Protein AF-A0A7W0JHY8-F1 (afdb_monomer_lite)

Radius of gyration: 23.16 Å; chains: 1; bounding box: 39×41×74 Å

pLDDT: mean 86.2, std 12.31, range [42.53, 96.12]

Sequence (111 aa):
PIGIAEASKKAVEDGGLEGGLRIFGFLSLNLGIFNLLPIPVLDGGMIFMVLLEGMLAWVGLKLSMTVRERIQQVGFVFLLLLMGFVIINDVTKIASRFTGSNDPPAATQQK

Structure (mmCIF, N/CA/C/O backbone):
data_AF-A0A7W0JHY8-F1
#
_entry.id   AF-A0A7W0JHY8-F1
#
loop_
_atom_site.group_PDB
_atom_site.id
_atom_site.type_symbol
_atom_site.label_atom_id
_atom_site.label_alt_id
_atom_site.label_comp_id
_atom_site.label_asym_id
_atom_site.label_entity_id
_atom_site.label_seq_id
_atom_site.pdbx_PDB_ins_code
_atom_site.Cartn_x
_atom_site.Cartn_y
_atom_site.Cartn_z
_atom_site.occupancy
_atom_site.B_iso_or_equiv
_atom_site.auth_seq_id
_atom_site.auth_comp_id
_atom_site.auth_asym_id
_atom_site.auth_atom_id
_atom_site.pdbx_PDB_model_num
ATOM 1 N N . PRO A 1 1 ? 9.592 -10.600 -9.223 1.00 63.38 1 PRO A N 1
ATOM 2 C CA . PRO A 1 1 ? 9.320 -9.578 -10.250 1.00 63.38 1 PRO A CA 1
ATOM 3 C C . PRO A 1 1 ? 10.519 -9.350 -11.181 1.00 63.38 1 PRO A C 1
ATOM 5 O O . PRO A 1 1 ? 11.349 -8.474 -10.962 1.00 63.38 1 PRO A O 1
ATOM 8 N N . ILE A 1 2 ? 10.598 -10.151 -12.240 1.00 73.69 2 ILE A N 1
ATOM 9 C CA . ILE A 1 2 ? 11.640 -10.033 -13.274 1.00 73.69 2 ILE A CA 1
ATOM 10 C C . ILE A 1 2 ? 11.236 -9.126 -14.442 1.00 73.69 2 ILE A C 1
ATOM 12 O O . ILE A 1 2 ? 12.078 -8.428 -14.993 1.00 73.69 2 ILE A O 1
ATOM 16 N N . GLY A 1 3 ? 9.943 -9.072 -14.780 1.00 81.50 3 GLY A N 1
ATOM 17 C CA . GLY A 1 3 ? 9.450 -8.233 -15.876 1.00 81.50 3 GLY A CA 1
ATOM 18 C C . GLY A 1 3 ? 9.634 -6.742 -15.597 1.00 81.50 3 GLY A C 1
ATOM 19 O O . GLY A 1 3 ? 9.889 -5.972 -16.512 1.00 81.50 3 GLY A O 1
ATOM 20 N N . ILE A 1 4 ? 9.587 -6.345 -14.321 1.00 85.50 4 ILE A N 1
ATOM 21 C CA . ILE A 1 4 ? 9.901 -4.975 -13.901 1.00 85.50 4 ILE A CA 1
ATOM 22 C C . ILE A 1 4 ? 11.392 -4.687 -14.104 1.00 85.50 4 ILE A C 1
ATOM 24 O O . ILE A 1 4 ? 11.737 -3.616 -14.583 1.00 85.50 4 ILE A O 1
ATOM 28 N N . ALA A 1 5 ? 12.280 -5.641 -13.801 1.00 85.38 5 ALA A N 1
ATOM 29 C CA . ALA A 1 5 ? 13.715 -5.466 -14.019 1.00 85.38 5 ALA A CA 1
ATOM 30 C C . ALA A 1 5 ? 14.048 -5.307 -15.513 1.00 85.38 5 ALA A C 1
ATOM 32 O O . ALA A 1 5 ? 14.860 -4.460 -15.874 1.00 85.38 5 ALA A O 1
ATOM 33 N N . GLU A 1 6 ? 13.388 -6.077 -16.378 1.00 86.25 6 GLU A N 1
ATOM 34 C CA . GLU A 1 6 ? 13.532 -5.980 -17.834 1.00 86.25 6 GLU A CA 1
ATOM 35 C C . GLU A 1 6 ? 12.968 -4.654 -18.379 1.00 86.25 6 GLU A C 1
ATOM 37 O O . GLU A 1 6 ? 13.640 -3.966 -19.144 1.00 86.25 6 GLU A O 1
ATOM 42 N N . ALA A 1 7 ? 11.789 -4.230 -17.908 1.00 88.12 7 ALA A N 1
ATOM 43 C CA . ALA A 1 7 ? 11.192 -2.944 -18.271 1.00 88.12 7 ALA A CA 1
ATOM 44 C C . ALA A 1 7 ? 12.041 -1.744 -17.816 1.00 88.12 7 ALA A C 1
ATOM 46 O O . ALA A 1 7 ? 12.215 -0.790 -18.572 1.00 88.12 7 ALA A O 1
ATOM 47 N N . SER A 1 8 ? 12.606 -1.800 -16.606 1.00 87.38 8 SER A N 1
ATOM 48 C CA . SER A 1 8 ? 13.505 -0.766 -16.085 1.00 87.38 8 SER A CA 1
ATOM 49 C C . SER A 1 8 ? 14.811 -0.691 -16.873 1.00 87.38 8 SER A C 1
ATOM 51 O O . SER A 1 8 ? 15.270 0.411 -17.160 1.00 87.38 8 SER A O 1
ATOM 53 N N . LYS A 1 9 ? 15.399 -1.836 -17.256 1.00 87.31 9 LYS A N 1
ATOM 54 C CA . LYS A 1 9 ? 16.593 -1.866 -18.118 1.00 87.31 9 LYS A CA 1
ATOM 55 C C . LYS A 1 9 ? 16.317 -1.202 -19.459 1.00 87.31 9 LYS A C 1
ATOM 57 O O . LYS A 1 9 ? 17.026 -0.270 -19.821 1.00 87.31 9 LYS A O 1
ATOM 62 N N . LYS A 1 10 ? 15.235 -1.610 -20.125 1.00 90.44 10 LYS A N 1
ATOM 63 C CA . LYS A 1 10 ? 14.828 -1.029 -21.404 1.00 90.44 10 LYS A CA 1
ATOM 64 C C . LYS A 1 10 ? 14.596 0.482 -21.304 1.00 90.44 10 LYS A C 1
ATOM 66 O O . LYS A 1 10 ? 15.031 1.230 -22.166 1.00 90.44 10 LYS A O 1
ATOM 71 N N . ALA A 1 11 ? 13.965 0.953 -20.229 1.00 90.06 11 ALA A N 1
ATOM 72 C CA . ALA A 1 11 ? 13.722 2.382 -20.041 1.00 90.06 11 ALA A CA 1
ATOM 73 C C . ALA A 1 11 ? 15.011 3.210 -19.891 1.00 90.06 11 ALA A C 1
ATOM 75 O O . ALA A 1 11 ? 15.051 4.353 -20.341 1.00 90.06 11 ALA A O 1
ATOM 76 N N . VAL A 1 12 ? 16.058 2.647 -19.280 1.00 92.19 12 VAL A N 1
ATOM 77 C CA . VAL A 1 12 ? 17.372 3.303 -19.180 1.00 92.19 12 VAL A CA 1
ATOM 78 C C . VAL A 1 12 ? 18.140 3.219 -20.501 1.00 92.19 12 VAL A C 1
ATOM 80 O O . VAL A 1 12 ? 18.810 4.180 -20.864 1.00 92.19 12 VAL A O 1
ATOM 83 N N . GLU A 1 13 ? 18.029 2.114 -21.237 1.00 91.88 13 GLU A N 1
ATOM 84 C CA . GLU A 1 13 ? 18.633 1.976 -22.570 1.00 91.88 13 GLU A CA 1
ATOM 85 C C . GLU A 1 13 ? 18.016 2.953 -23.585 1.00 91.88 13 GLU A C 1
ATOM 87 O O . GLU A 1 13 ? 18.752 3.610 -24.318 1.00 91.88 13 GLU A O 1
ATOM 92 N N . ASP A 1 14 ? 16.688 3.107 -23.580 1.00 89.88 14 ASP A N 1
ATOM 93 C CA . ASP A 1 14 ? 15.961 3.957 -24.532 1.00 89.88 14 ASP A CA 1
ATOM 94 C C . ASP A 1 14 ? 16.027 5.457 -24.174 1.00 89.88 14 ASP A C 1
ATOM 96 O O . ASP A 1 14 ? 15.992 6.312 -25.058 1.00 89.88 14 ASP A O 1
ATOM 100 N N . GLY A 1 15 ? 16.082 5.800 -22.879 1.00 87.00 15 GLY A N 1
ATOM 101 C CA . GLY A 1 15 ? 15.900 7.177 -22.389 1.00 87.00 15 GLY A CA 1
ATOM 102 C C . GLY A 1 15 ? 16.938 7.663 -21.375 1.00 87.00 15 GLY A C 1
ATOM 103 O O . GLY A 1 15 ? 16.745 8.716 -20.762 1.00 87.00 15 GLY A O 1
ATOM 104 N N . GLY A 1 16 ? 18.013 6.908 -21.141 1.00 92.25 16 GLY A N 1
ATOM 105 C CA . GLY A 1 16 ? 19.059 7.259 -20.181 1.00 92.25 16 GLY A CA 1
ATOM 106 C C . GLY A 1 16 ? 18.527 7.469 -18.757 1.00 92.25 16 GLY A C 1
ATOM 107 O O . GLY A 1 16 ? 17.647 6.754 -18.272 1.00 92.25 16 GLY A O 1
ATOM 108 N N . LEU A 1 17 ? 19.063 8.481 -18.066 1.00 92.06 17 LEU A N 1
ATOM 109 C CA . LEU A 1 17 ? 18.651 8.830 -16.699 1.00 92.06 17 LEU A CA 1
ATOM 110 C C . LEU A 1 17 ? 17.184 9.272 -16.611 1.00 92.06 17 LEU A C 1
ATOM 112 O O . LEU A 1 17 ? 16.507 8.940 -15.638 1.00 92.06 17 LEU A O 1
ATOM 116 N N . GLU A 1 18 ? 16.680 9.986 -17.617 1.00 93.62 18 GLU A N 1
ATOM 117 C CA . GLU A 1 18 ? 15.290 10.448 -17.645 1.00 93.62 18 GLU A CA 1
ATOM 118 C C . GLU A 1 18 ? 14.315 9.264 -17.721 1.00 93.62 18 GLU A C 1
ATOM 120 O O . GLU A 1 18 ? 13.367 9.180 -16.936 1.00 93.62 18 GLU A O 1
ATOM 125 N N . GLY A 1 19 ? 14.590 8.297 -18.604 1.00 92.25 19 GLY A N 1
ATOM 126 C CA . GLY A 1 19 ? 13.798 7.072 -18.719 1.00 92.25 19 GLY A CA 1
ATOM 127 C C . GLY A 1 19 ? 13.801 6.242 -17.430 1.00 92.25 19 GLY A C 1
ATOM 128 O O . GLY A 1 19 ? 12.746 5.778 -16.984 1.00 92.25 19 GLY A O 1
ATOM 129 N N . GLY A 1 20 ? 14.961 6.139 -16.771 1.00 93.00 20 GLY A N 1
ATOM 130 C CA . GLY A 1 20 ? 15.090 5.497 -15.461 1.00 93.00 20 GLY A CA 1
ATOM 131 C C . GLY A 1 20 ? 14.246 6.170 -14.374 1.00 93.00 20 GLY A C 1
ATOM 132 O O . GLY A 1 20 ? 13.482 5.496 -13.678 1.00 93.00 20 GLY A O 1
ATOM 133 N N . LEU A 1 21 ? 14.321 7.501 -14.260 1.00 95.00 21 LEU A N 1
ATOM 134 C CA . LEU A 1 21 ? 13.528 8.277 -13.298 1.00 95.00 21 LEU A CA 1
ATOM 135 C C . LEU A 1 21 ? 12.024 8.150 -13.552 1.00 95.00 21 LEU A C 1
ATOM 137 O O . LEU A 1 21 ? 11.245 8.075 -12.603 1.00 95.00 21 LEU A O 1
ATOM 141 N N . ARG A 1 22 ? 11.605 8.071 -14.818 1.00 93.69 22 ARG A N 1
ATOM 142 C CA . ARG A 1 22 ? 10.195 7.915 -15.184 1.00 93.69 22 ARG A CA 1
ATOM 143 C C . ARG A 1 22 ? 9.621 6.577 -14.720 1.00 93.69 22 ARG A C 1
ATOM 145 O O . ARG A 1 22 ? 8.551 6.560 -14.111 1.00 93.69 22 ARG A O 1
ATOM 152 N N . ILE A 1 23 ? 10.324 5.465 -14.958 1.00 94.12 23 ILE A N 1
ATOM 153 C CA . ILE A 1 23 ? 9.897 4.150 -14.451 1.00 94.12 23 ILE A CA 1
ATOM 154 C C . ILE A 1 23 ? 9.970 4.103 -12.927 1.00 94.12 23 ILE A C 1
ATOM 156 O O . ILE A 1 23 ? 9.037 3.614 -12.294 1.00 94.12 23 ILE A O 1
ATOM 160 N N . PHE A 1 24 ? 11.025 4.649 -12.323 1.00 93.38 24 PHE A N 1
ATOM 161 C CA . PHE A 1 24 ? 11.151 4.692 -10.869 1.00 93.38 24 PHE A CA 1
ATOM 162 C C . PHE A 1 24 ? 10.007 5.474 -10.209 1.00 93.38 24 PHE A C 1
ATOM 164 O O . PHE A 1 24 ? 9.410 4.995 -9.243 1.00 93.38 24 PHE A O 1
ATOM 171 N N . GLY A 1 25 ? 9.658 6.640 -10.757 1.00 95.81 25 GLY A N 1
ATOM 172 C CA . GLY A 1 25 ? 8.530 7.446 -10.301 1.00 95.81 25 GLY A CA 1
ATOM 173 C C . GLY A 1 25 ? 7.200 6.715 -10.473 1.00 95.81 25 GLY A C 1
ATOM 174 O O . GLY A 1 25 ? 6.402 6.663 -9.540 1.00 95.81 25 GLY A O 1
ATOM 175 N N . PHE A 1 26 ? 6.984 6.076 -11.625 1.00 94.62 26 PHE A N 1
ATOM 176 C CA . PHE A 1 26 ? 5.786 5.276 -11.880 1.00 94.62 26 PHE A CA 1
ATOM 177 C C . PHE A 1 26 ? 5.650 4.097 -10.904 1.00 94.62 26 PHE A C 1
ATOM 179 O O . PHE A 1 26 ? 4.576 3.876 -10.345 1.00 94.62 2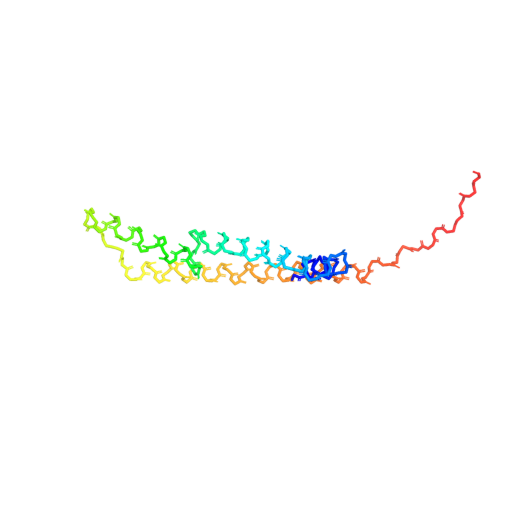6 PHE A O 1
ATOM 186 N N . LEU A 1 27 ? 6.726 3.346 -10.664 1.00 93.69 27 LEU A N 1
ATOM 187 C CA . LEU A 1 27 ? 6.727 2.232 -9.713 1.00 93.69 27 LEU A CA 1
ATOM 188 C C . LEU A 1 27 ? 6.483 2.719 -8.285 1.00 93.69 27 LEU A C 1
ATOM 190 O O . LEU A 1 27 ? 5.637 2.154 -7.597 1.00 93.69 27 LEU A O 1
ATOM 194 N N . SER A 1 28 ? 7.172 3.783 -7.868 1.00 95.50 28 SER A N 1
ATOM 195 C CA . SER A 1 28 ? 7.012 4.387 -6.541 1.00 95.50 28 SER A CA 1
ATOM 196 C C . SER A 1 28 ? 5.584 4.870 -6.304 1.00 95.50 28 SER A C 1
ATOM 198 O O . SER A 1 28 ? 5.018 4.601 -5.249 1.00 95.50 28 SER A O 1
ATOM 200 N N . LEU A 1 29 ? 4.970 5.527 -7.293 1.00 96.12 29 LEU A N 1
ATOM 201 C CA . LEU A 1 29 ? 3.586 5.985 -7.204 1.00 96.12 29 LEU A CA 1
ATOM 202 C C . LEU A 1 29 ? 2.615 4.810 -7.064 1.00 96.12 29 LEU A C 1
ATOM 204 O O . LEU A 1 29 ? 1.750 4.841 -6.193 1.00 96.12 29 LEU A O 1
ATOM 208 N N . ASN A 1 30 ? 2.772 3.762 -7.879 1.00 95.00 30 ASN A N 1
ATOM 209 C CA . ASN A 1 30 ? 1.932 2.571 -7.768 1.00 95.00 30 ASN A CA 1
ATOM 210 C C . ASN A 1 30 ? 2.092 1.906 -6.397 1.00 95.00 30 ASN A C 1
ATOM 212 O O . ASN A 1 30 ? 1.088 1.603 -5.760 1.00 95.00 30 ASN A O 1
ATOM 216 N N . LEU A 1 31 ? 3.327 1.730 -5.911 1.00 92.62 31 LEU A N 1
ATOM 217 C CA . LEU A 1 31 ? 3.578 1.188 -4.573 1.00 92.62 31 LEU A CA 1
ATOM 218 C C . LEU A 1 31 ? 2.939 2.052 -3.484 1.00 92.62 31 LEU A C 1
ATOM 220 O O . LEU A 1 31 ? 2.323 1.514 -2.573 1.00 92.62 31 LEU A O 1
ATOM 224 N N . GLY A 1 32 ? 3.047 3.378 -3.596 1.00 94.50 32 GLY A N 1
ATOM 225 C CA . GLY A 1 32 ? 2.417 4.320 -2.674 1.00 94.50 32 GLY A CA 1
ATOM 226 C C . GLY A 1 32 ? 0.894 4.186 -2.659 1.00 94.50 32 GLY A C 1
ATOM 227 O O . GLY A 1 32 ? 0.299 4.101 -1.589 1.00 94.50 32 GLY A O 1
ATOM 228 N N . ILE A 1 33 ? 0.262 4.087 -3.833 1.00 95.38 33 ILE A N 1
ATOM 229 C CA . ILE A 1 33 ? -1.186 3.866 -3.957 1.00 95.38 33 ILE A CA 1
ATOM 230 C C . ILE A 1 33 ? -1.585 2.524 -3.332 1.00 95.38 33 ILE A C 1
ATOM 232 O O . ILE A 1 33 ? -2.532 2.482 -2.551 1.00 95.38 33 ILE A O 1
ATOM 236 N N . PHE A 1 34 ? -0.858 1.441 -3.628 1.00 93.06 34 PHE A N 1
ATOM 237 C CA . PHE A 1 34 ? -1.121 0.129 -3.035 1.00 93.06 34 PHE A CA 1
ATOM 238 C C . PHE A 1 34 ? -0.951 0.148 -1.514 1.00 93.06 34 PHE A C 1
ATOM 240 O O . PHE A 1 34 ? -1.818 -0.368 -0.814 1.00 93.06 34 PHE A O 1
ATOM 247 N N . ASN A 1 35 ? 0.103 0.786 -0.997 1.00 92.62 35 ASN A N 1
ATOM 248 C CA . ASN A 1 35 ? 0.347 0.906 0.439 1.00 92.62 35 ASN A CA 1
ATOM 249 C C . ASN A 1 35 ? -0.724 1.727 1.158 1.00 92.62 35 ASN A C 1
ATOM 251 O O . ASN A 1 35 ? -0.934 1.498 2.341 1.00 92.62 35 ASN A O 1
ATOM 255 N N . LEU A 1 36 ? -1.420 2.638 0.474 1.00 94.50 36 LEU A N 1
ATOM 256 C CA . LEU A 1 36 ? -2.522 3.424 1.038 1.00 94.50 36 LEU A CA 1
ATOM 257 C C . LEU A 1 36 ? -3.867 2.684 1.064 1.00 94.50 36 LEU A C 1
ATOM 259 O O . LEU A 1 36 ? -4.822 3.186 1.660 1.00 94.50 36 LEU A O 1
ATOM 263 N N . LEU A 1 37 ? -3.969 1.500 0.454 1.00 94.25 37 LEU A N 1
ATOM 264 C CA . LEU A 1 37 ? -5.187 0.697 0.528 1.00 94.25 37 LEU A CA 1
ATOM 265 C C . LEU A 1 37 ? -5.469 0.261 1.979 1.00 94.25 37 LEU A C 1
ATOM 267 O O . LEU A 1 37 ? -4.530 0.036 2.748 1.00 94.25 37 LEU A O 1
ATOM 271 N N . PRO A 1 38 ? -6.747 0.074 2.365 1.00 90.38 38 PRO A N 1
ATOM 272 C CA . PRO A 1 38 ? -7.142 -0.349 3.711 1.00 90.38 38 PRO A CA 1
ATOM 273 C C . PRO A 1 38 ? -6.905 -1.856 3.927 1.00 90.38 38 PRO A C 1
ATOM 275 O O . PRO A 1 38 ? -7.790 -2.594 4.355 1.00 90.38 38 PRO A O 1
ATOM 278 N N . ILE A 1 39 ? -5.708 -2.337 3.590 1.00 92.00 39 ILE A N 1
ATOM 279 C CA . ILE A 1 39 ? -5.281 -3.723 3.764 1.00 92.00 39 ILE A CA 1
ATOM 280 C C . ILE A 1 39 ? -4.481 -3.795 5.070 1.00 92.00 39 ILE A C 1
ATOM 282 O O . ILE A 1 39 ? -3.508 -3.052 5.217 1.00 92.00 39 ILE A O 1
ATOM 286 N N . PRO A 1 40 ? -4.846 -4.657 6.037 1.00 87.06 40 PRO A N 1
ATOM 287 C CA . PRO A 1 40 ? -4.083 -4.782 7.274 1.00 87.06 40 PRO A CA 1
ATOM 288 C C . PRO A 1 40 ? -2.618 -5.137 6.983 1.00 87.06 40 PRO A C 1
ATOM 290 O O . PRO A 1 40 ? -2.347 -5.855 6.026 1.00 87.06 40 PRO A O 1
ATOM 293 N N . VAL A 1 41 ? -1.694 -4.662 7.829 1.00 90.50 41 VAL A N 1
ATOM 294 C CA . VAL A 1 41 ? -0.219 -4.731 7.668 1.00 90.50 41 VAL A CA 1
ATOM 295 C C . VAL A 1 41 ? 0.377 -3.671 6.738 1.00 90.50 41 VAL A C 1
ATOM 297 O O . VAL A 1 41 ? 1.521 -3.284 6.954 1.00 90.50 41 VAL A O 1
ATOM 300 N N . LEU A 1 42 ? -0.381 -3.140 5.776 1.00 92.38 42 LEU A N 1
ATOM 301 C CA . LEU A 1 42 ? 0.052 -1.982 4.989 1.00 92.38 42 LEU A CA 1
ATOM 302 C C . LEU A 1 42 ? -0.173 -0.670 5.765 1.00 92.38 42 LEU A C 1
ATOM 304 O O . LEU A 1 42 ? -1.032 -0.594 6.652 1.00 92.38 42 LEU A O 1
ATOM 308 N N . ASP A 1 43 ? 0.570 0.377 5.393 1.00 92.12 43 ASP A N 1
ATOM 309 C CA . ASP A 1 43 ? 0.496 1.710 6.015 1.00 92.12 43 ASP A CA 1
ATOM 310 C C . ASP A 1 43 ? -0.937 2.276 6.005 1.00 92.12 43 ASP A C 1
ATOM 312 O O . ASP A 1 43 ? -1.437 2.782 7.011 1.00 92.12 43 ASP A O 1
ATOM 316 N N . GLY A 1 44 ? -1.650 2.110 4.892 1.00 93.12 44 GLY A N 1
ATOM 317 C CA . GLY A 1 44 ? -3.042 2.510 4.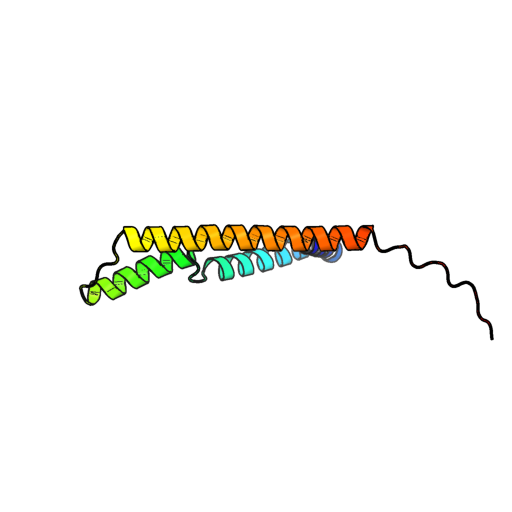705 1.00 93.12 44 GLY A CA 1
ATOM 318 C C . GLY A 1 44 ? -4.021 1.729 5.574 1.00 93.12 44 GLY A C 1
ATOM 319 O O . GLY A 1 44 ? -4.988 2.305 6.066 1.00 93.12 44 GLY A O 1
ATOM 320 N N . GLY A 1 45 ? -3.752 0.451 5.857 1.00 93.19 45 GLY A N 1
ATOM 321 C CA . GLY A 1 45 ? -4.544 -0.341 6.799 1.00 93.19 45 GLY A CA 1
ATOM 322 C C . GLY A 1 45 ? -4.403 0.148 8.238 1.00 93.19 45 GLY A C 1
ATOM 323 O O . GLY A 1 45 ? -5.385 0.186 8.978 1.00 93.19 45 GLY A O 1
ATOM 324 N N . MET A 1 46 ? -3.201 0.575 8.632 1.00 91.81 46 MET A N 1
ATOM 325 C CA . MET A 1 46 ? -2.958 1.170 9.950 1.00 91.81 46 MET A CA 1
ATOM 326 C C . MET A 1 46 ? -3.694 2.500 10.103 1.00 91.81 46 MET A C 1
ATOM 328 O O . MET A 1 46 ? -4.387 2.705 11.102 1.00 91.81 46 MET A O 1
ATOM 332 N N . ILE A 1 47 ? -3.583 3.370 9.095 1.00 94.00 47 ILE A N 1
ATOM 333 C CA . ILE A 1 47 ? -4.294 4.652 9.042 1.00 94.00 47 ILE A CA 1
ATOM 334 C C . ILE A 1 47 ? -5.807 4.414 9.080 1.00 94.00 47 ILE A C 1
ATOM 336 O O . ILE A 1 47 ? -6.501 5.016 9.896 1.00 94.00 47 ILE A O 1
ATOM 340 N N . PHE A 1 48 ? -6.315 3.492 8.261 1.00 94.25 48 PHE A N 1
ATOM 341 C CA . PHE A 1 48 ? -7.732 3.141 8.218 1.00 94.25 48 PHE A CA 1
ATOM 342 C C . PHE A 1 48 ? -8.248 2.640 9.570 1.00 94.25 48 PHE A C 1
ATOM 344 O O . PHE A 1 48 ? -9.305 3.080 10.011 1.00 94.25 48 PHE A O 1
ATOM 351 N N . MET A 1 49 ? -7.497 1.781 10.265 1.00 92.62 49 MET A N 1
ATOM 352 C CA . MET A 1 49 ? -7.887 1.289 11.590 1.00 92.62 49 MET A CA 1
ATOM 353 C C . MET A 1 49 ? -7.967 2.415 12.625 1.00 92.62 49 MET A C 1
ATOM 355 O O . MET A 1 49 ? -8.910 2.434 13.409 1.00 92.62 49 MET A O 1
ATOM 359 N N . VAL A 1 50 ? -7.030 3.370 12.612 1.00 91.75 50 VAL A N 1
ATOM 360 C CA . VAL A 1 50 ? -7.068 4.534 13.518 1.00 91.75 50 VAL A CA 1
ATOM 361 C C . VAL A 1 50 ? -8.239 5.460 13.186 1.00 91.75 50 VAL A C 1
ATOM 363 O O . VAL A 1 50 ? -8.930 5.917 14.093 1.00 91.75 50 VAL A O 1
ATOM 366 N N . LEU A 1 51 ? -8.501 5.714 11.900 1.00 93.56 51 LEU A N 1
ATOM 367 C CA . LEU A 1 51 ? -9.656 6.507 11.470 1.00 93.56 51 LEU A CA 1
ATOM 368 C C . LEU A 1 51 ? -10.972 5.846 11.884 1.00 93.56 51 LEU A C 1
ATOM 370 O O . LEU A 1 51 ? -11.862 6.515 12.405 1.00 93.56 51 LEU A O 1
ATOM 374 N N . LEU A 1 52 ? -11.077 4.531 11.693 1.00 92.44 52 LEU A N 1
ATOM 375 C CA . LEU A 1 52 ? -12.243 3.748 12.073 1.00 92.44 52 LEU A CA 1
ATOM 376 C C . LEU A 1 52 ? -12.427 3.737 13.593 1.00 92.44 52 LEU A C 1
ATOM 378 O O . LEU A 1 52 ? -13.536 3.955 14.065 1.00 92.44 52 LEU A O 1
ATOM 382 N N . GLU A 1 53 ? -11.357 3.560 14.368 1.00 92.00 53 GLU A N 1
ATOM 383 C CA . GLU A 1 53 ? -11.404 3.645 15.830 1.00 92.00 53 GLU A CA 1
ATOM 384 C C . GLU A 1 53 ? -11.823 5.040 16.308 1.00 92.00 53 GLU A C 1
ATOM 386 O O . GLU A 1 53 ? -12.680 5.143 17.181 1.00 92.00 53 GLU A O 1
ATOM 391 N N . GLY A 1 54 ? -11.306 6.110 15.696 1.00 92.94 54 GLY A N 1
ATOM 392 C CA . GLY A 1 54 ? -11.735 7.482 15.975 1.00 92.94 54 GLY A CA 1
ATOM 393 C C . GLY A 1 54 ? -13.219 7.712 15.669 1.00 92.94 54 GLY A C 1
ATOM 394 O O . GLY A 1 54 ? -13.933 8.311 16.473 1.00 92.94 54 GLY A O 1
ATOM 395 N N . MET A 1 55 ? -13.707 7.174 14.548 1.00 92.31 55 MET A N 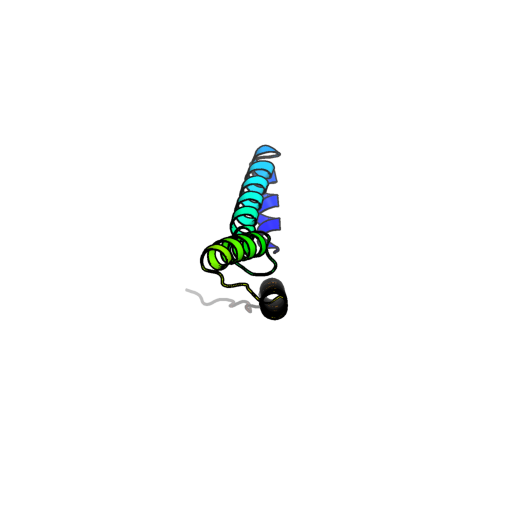1
ATOM 396 C CA . MET A 1 55 ? -15.127 7.206 14.183 1.00 92.31 55 MET A CA 1
ATOM 397 C C . MET A 1 55 ? -16.001 6.428 15.175 1.00 92.31 55 MET A C 1
ATOM 399 O O . MET A 1 55 ? -17.042 6.924 15.600 1.00 92.31 55 MET A O 1
ATOM 403 N N . LEU A 1 56 ? -15.594 5.216 15.557 1.00 91.81 56 LEU A N 1
ATOM 404 C CA . LEU A 1 56 ? -16.334 4.374 16.501 1.00 91.81 56 LEU A CA 1
ATOM 405 C C . LEU A 1 56 ? -16.338 4.976 17.909 1.00 91.81 56 LEU A C 1
ATOM 407 O O . LEU A 1 56 ? -17.370 4.947 18.584 1.00 91.81 56 LEU A O 1
ATOM 411 N N . ALA A 1 57 ? -15.221 5.573 18.326 1.00 89.31 57 ALA A N 1
ATOM 412 C CA . ALA A 1 57 ? -15.096 6.239 19.614 1.00 89.31 57 ALA A CA 1
ATOM 413 C C . ALA A 1 57 ? -16.073 7.414 19.744 1.00 89.31 57 ALA A C 1
ATOM 415 O O . ALA A 1 57 ? -16.597 7.641 20.834 1.00 89.31 57 ALA A O 1
ATOM 416 N N . TRP A 1 58 ? -16.389 8.105 18.643 1.00 88.69 58 TRP A N 1
ATOM 417 C CA . TRP A 1 58 ? -17.402 9.166 18.630 1.00 88.69 58 TRP A CA 1
ATOM 418 C C . TRP A 1 58 ? -18.818 8.654 18.952 1.00 88.69 58 TRP A C 1
ATOM 420 O O . TRP A 1 58 ? -19.621 9.382 19.528 1.00 88.69 58 TRP A O 1
ATOM 430 N N . VAL A 1 59 ? -19.101 7.379 18.667 1.00 88.38 59 VAL A N 1
ATOM 431 C CA . VAL A 1 59 ? -20.364 6.685 18.993 1.00 88.38 59 VAL A CA 1
ATOM 432 C C . VAL A 1 59 ? -20.273 5.940 20.342 1.00 88.38 59 VAL A C 1
ATOM 434 O O . VAL A 1 59 ? -21.238 5.334 20.800 1.00 88.38 59 VAL A O 1
ATOM 437 N N . GLY A 1 60 ? -19.118 5.987 21.014 1.00 84.31 60 GLY A N 1
ATOM 438 C CA . GLY A 1 60 ? -18.865 5.306 22.287 1.00 84.31 60 GLY A CA 1
ATOM 439 C C . GLY A 1 60 ? -18.441 3.839 22.159 1.00 84.31 60 GLY A C 1
ATOM 440 O O . GLY A 1 60 ? -18.302 3.158 23.175 1.00 84.31 60 GLY A O 1
ATOM 441 N N . LEU A 1 61 ? -18.198 3.340 20.942 1.00 83.06 61 LEU A N 1
ATOM 442 C CA . LEU A 1 61 ? -17.661 1.999 20.720 1.00 83.06 61 LEU A CA 1
ATOM 443 C C . LEU A 1 61 ? -16.132 2.041 20.700 1.00 83.06 61 LEU A C 1
ATOM 445 O O . LEU A 1 61 ? -15.523 2.907 20.080 1.00 83.06 61 LEU A O 1
ATOM 449 N N . LYS A 1 62 ? -15.498 1.069 21.355 1.00 84.06 62 LYS A N 1
ATOM 450 C CA . LYS A 1 62 ? -14.046 0.878 21.308 1.00 84.06 62 LYS A CA 1
ATOM 451 C C . LYS A 1 62 ? -13.739 -0.473 20.694 1.00 84.06 62 LYS A C 1
ATOM 453 O O . LYS A 1 62 ? -14.326 -1.482 21.086 1.00 84.06 62 LYS A O 1
ATOM 458 N N . LEU A 1 63 ? -12.807 -0.493 19.749 1.00 82.38 63 LEU A N 1
ATOM 459 C CA . LEU A 1 63 ? -12.243 -1.745 19.269 1.00 82.38 63 LEU A CA 1
ATOM 460 C C . LEU A 1 63 ? -11.380 -2.351 20.375 1.00 82.38 63 LEU A C 1
ATOM 462 O O . LEU A 1 63 ? -10.543 -1.674 20.969 1.00 82.38 63 LEU A O 1
ATOM 466 N N . SER A 1 64 ? -11.591 -3.631 20.673 1.00 88.38 64 SER A N 1
ATOM 467 C CA . SER A 1 64 ? -10.727 -4.324 21.623 1.00 88.38 64 SER A CA 1
ATOM 468 C C . SER A 1 64 ? -9.362 -4.587 20.989 1.00 88.38 64 SER A C 1
ATOM 470 O O . SER A 1 64 ? -9.253 -4.869 19.791 1.00 88.38 64 SER A O 1
ATOM 472 N N . MET A 1 65 ? -8.314 -4.544 21.813 1.00 88.25 65 MET A N 1
ATOM 473 C CA . MET A 1 65 ? -6.943 -4.819 21.374 1.00 88.25 65 MET A CA 1
ATOM 474 C C . MET A 1 65 ? -6.837 -6.183 20.679 1.00 88.25 65 MET A C 1
ATOM 476 O O . MET A 1 65 ? -6.231 -6.301 19.618 1.00 88.25 65 MET A O 1
ATOM 480 N N . THR A 1 66 ? -7.539 -7.188 21.207 1.00 91.06 66 THR A N 1
ATOM 481 C CA . THR A 1 66 ? -7.595 -8.532 20.625 1.00 91.06 66 THR A CA 1
ATOM 482 C C . THR A 1 66 ? -8.157 -8.531 19.204 1.00 91.06 66 THR A C 1
ATOM 484 O O . THR A 1 66 ? -7.642 -9.246 18.352 1.00 91.06 66 THR A O 1
ATOM 487 N N . VAL A 1 67 ? -9.188 -7.733 18.905 1.00 89.50 67 VAL A N 1
ATOM 488 C CA . VAL A 1 67 ? -9.736 -7.657 17.539 1.00 89.50 67 VAL A CA 1
ATOM 489 C C . VAL A 1 67 ? -8.720 -7.021 16.590 1.00 89.50 67 VAL A C 1
ATOM 491 O O . VAL A 1 67 ? -8.507 -7.537 15.494 1.00 89.50 67 VAL A O 1
ATOM 494 N N . ARG A 1 68 ? -8.036 -5.955 17.023 1.00 89.62 68 ARG A N 1
ATOM 495 C CA . ARG A 1 68 ? -6.987 -5.292 16.233 1.00 89.62 68 ARG A CA 1
ATOM 496 C C . ARG A 1 68 ? -5.834 -6.239 15.901 1.00 89.62 68 ARG A C 1
ATOM 498 O O . ARG A 1 68 ? -5.438 -6.334 14.741 1.00 89.62 68 ARG A O 1
ATOM 505 N N . GLU A 1 69 ? -5.343 -6.968 16.899 1.00 91.50 69 GLU A N 1
ATOM 506 C CA . GLU A 1 69 ? -4.276 -7.960 16.740 1.00 91.50 69 GLU A CA 1
ATOM 507 C C . GLU A 1 69 ? -4.693 -9.094 15.802 1.00 91.50 69 GLU A C 1
ATOM 509 O O . GLU A 1 69 ? -3.930 -9.475 14.917 1.00 91.50 69 GLU A O 1
ATOM 514 N N . ARG A 1 70 ? -5.926 -9.602 15.933 1.00 93.81 70 ARG A N 1
ATOM 515 C CA . ARG A 1 70 ? -6.447 -10.651 15.046 1.00 93.81 70 ARG A CA 1
ATOM 516 C C . ARG A 1 70 ? -6.550 -10.175 13.600 1.00 93.81 70 ARG A C 1
ATOM 518 O O . ARG A 1 70 ? -6.133 -10.906 12.708 1.00 93.81 70 ARG A O 1
ATOM 525 N N . ILE A 1 71 ? -7.049 -8.960 13.360 1.00 91.88 71 ILE A N 1
ATOM 526 C CA . ILE A 1 71 ? -7.136 -8.375 12.011 1.00 91.88 71 ILE A CA 1
ATOM 527 C C . ILE A 1 71 ? -5.738 -8.222 11.397 1.00 91.88 71 ILE A C 1
ATOM 529 O O . ILE A 1 71 ? -5.528 -8.614 10.249 1.00 91.88 71 ILE A O 1
ATOM 533 N N . GLN A 1 72 ? -4.766 -7.711 12.162 1.00 92.31 72 GLN A N 1
ATOM 534 C CA . GLN A 1 72 ? -3.377 -7.610 11.705 1.00 92.31 72 GLN A CA 1
ATOM 535 C C . GLN A 1 72 ? -2.763 -8.980 11.417 1.00 92.31 72 GLN A C 1
ATOM 537 O O . GLN A 1 72 ? -2.150 -9.159 10.370 1.00 92.31 72 GLN A O 1
ATOM 542 N N . GLN A 1 73 ? -2.943 -9.955 12.308 1.00 94.38 73 GLN A N 1
ATOM 543 C CA . GLN A 1 73 ? -2.394 -11.299 12.145 1.00 94.38 73 GLN A CA 1
ATOM 544 C C . GLN A 1 73 ? -2.971 -11.995 10.907 1.00 94.38 73 GLN A C 1
ATOM 546 O O . GLN A 1 73 ? -2.225 -12.589 10.131 1.00 94.38 73 GLN A O 1
ATOM 551 N N . VAL A 1 74 ? -4.286 -11.896 10.695 1.00 94.44 74 VAL A N 1
ATOM 552 C CA . VAL A 1 74 ? -4.948 -12.449 9.506 1.00 94.44 74 VAL A CA 1
ATOM 553 C C . VAL A 1 74 ? -4.430 -11.770 8.242 1.00 94.44 74 VAL A C 1
ATOM 555 O O . VAL A 1 74 ? -4.062 -12.464 7.296 1.00 94.44 74 VAL A O 1
ATOM 558 N N . GLY A 1 75 ? -4.331 -10.436 8.232 1.00 92.12 75 GLY A N 1
ATOM 559 C CA . GLY A 1 75 ? -3.767 -9.706 7.097 1.00 92.12 75 GLY A CA 1
ATOM 560 C C . GLY A 1 75 ? -2.308 -10.062 6.821 1.00 92.12 75 GLY A C 1
ATOM 561 O O . GLY A 1 75 ? -1.930 -10.224 5.666 1.00 92.12 75 GLY A O 1
ATOM 562 N N . PHE A 1 76 ? -1.507 -10.276 7.866 1.00 93.88 76 PHE A N 1
ATOM 563 C CA . PHE A 1 76 ? -0.107 -10.681 7.743 1.00 93.88 76 PHE A CA 1
ATOM 564 C C . PHE A 1 76 ? 0.037 -12.053 7.096 1.00 93.88 76 PHE A C 1
ATOM 566 O O . PHE A 1 76 ? 0.774 -12.207 6.125 1.00 93.88 76 PHE A O 1
ATOM 573 N N . VAL A 1 77 ? -0.701 -13.046 7.596 1.00 95.75 77 VAL A N 1
ATOM 574 C CA . VAL A 1 77 ? -0.686 -14.399 7.029 1.00 95.75 77 VAL A CA 1
ATOM 575 C C . VAL A 1 77 ? -1.192 -14.378 5.587 1.00 95.75 77 VAL A C 1
ATOM 577 O O . VAL A 1 77 ? -0.568 -14.977 4.715 1.00 95.75 77 VAL A O 1
ATOM 580 N N . PHE A 1 78 ? -2.274 -13.647 5.312 1.00 93.75 78 PHE A N 1
ATOM 581 C CA . PHE A 1 78 ? -2.794 -13.478 3.956 1.00 93.75 78 PHE A CA 1
ATOM 582 C C . PHE A 1 78 ? -1.753 -12.859 3.01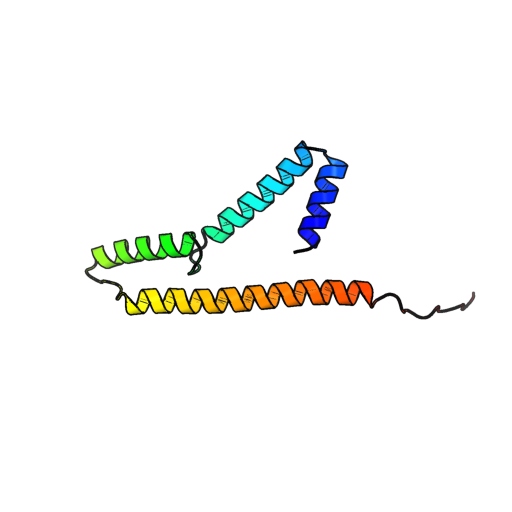0 1.00 93.75 78 PHE A C 1
ATOM 584 O O . PHE A 1 78 ? -1.540 -13.375 1.913 1.00 93.75 78 PHE A O 1
ATOM 591 N N . LEU A 1 79 ? -1.061 -11.803 3.446 1.00 92.00 79 LEU A N 1
ATOM 592 C CA . LEU A 1 79 ? -0.015 -11.147 2.665 1.00 92.00 79 LEU A CA 1
ATOM 593 C C . LEU A 1 79 ? 1.156 -12.094 2.383 1.00 92.00 79 LEU A C 1
ATOM 595 O O . LEU A 1 79 ? 1.624 -12.156 1.249 1.00 92.00 79 LEU A O 1
ATOM 599 N N . LEU A 1 80 ? 1.603 -12.865 3.379 1.00 94.19 80 LEU A N 1
ATOM 600 C CA . LEU A 1 80 ? 2.660 -13.862 3.196 1.00 94.19 80 LEU A CA 1
ATOM 601 C C . LEU A 1 80 ? 2.263 -14.945 2.189 1.00 94.19 80 LEU A C 1
ATOM 603 O O . LEU A 1 80 ? 3.071 -15.308 1.334 1.00 94.19 80 LEU A O 1
ATOM 607 N N . LEU A 1 81 ? 1.024 -15.438 2.259 1.00 95.44 81 LEU A N 1
ATOM 608 C CA . LEU A 1 81 ? 0.505 -16.419 1.305 1.00 95.44 81 LEU A CA 1
ATOM 609 C C . LEU A 1 81 ? 0.461 -15.848 -0.113 1.00 95.44 81 LEU A C 1
ATOM 611 O O . LEU A 1 81 ? 0.900 -16.508 -1.053 1.00 95.44 81 LEU A O 1
ATOM 615 N N . LEU A 1 82 ? -0.017 -14.611 -0.268 1.00 91.19 82 LEU A N 1
ATOM 616 C CA . LEU A 1 82 ? -0.052 -13.927 -1.557 1.00 91.19 82 LEU A CA 1
ATOM 617 C C . LEU A 1 82 ? 1.361 -13.696 -2.099 1.00 91.19 82 LEU A C 1
ATOM 619 O O . LEU A 1 82 ? 1.615 -13.956 -3.273 1.00 91.19 82 LEU A O 1
ATOM 623 N N . MET A 1 83 ? 2.299 -13.269 -1.252 1.00 91.00 83 MET A N 1
ATOM 624 C CA . MET A 1 83 ? 3.697 -13.081 -1.637 1.00 91.00 83 MET A CA 1
ATOM 625 C C . MET A 1 83 ? 4.314 -14.402 -2.110 1.00 91.00 83 MET A C 1
ATOM 627 O O . MET A 1 83 ? 4.928 -14.444 -3.174 1.00 91.00 83 MET A O 1
ATOM 631 N N . GLY A 1 84 ? 4.095 -15.492 -1.367 1.00 94.44 84 GLY A N 1
ATOM 632 C CA . GLY A 1 84 ? 4.520 -16.834 -1.762 1.00 94.44 84 GLY A CA 1
ATOM 633 C C . GLY A 1 84 ? 3.915 -17.264 -3.100 1.00 94.44 84 GLY A C 1
ATOM 634 O O . GLY A 1 84 ? 4.642 -17.707 -3.986 1.00 94.44 84 GLY A O 1
ATOM 635 N N . PHE A 1 85 ? 2.609 -17.062 -3.286 1.00 93.25 85 PHE A N 1
ATOM 636 C CA . PHE A 1 85 ? 1.911 -17.353 -4.539 1.00 93.25 85 PHE A CA 1
ATOM 637 C C . PHE A 1 85 ? 2.495 -16.578 -5.728 1.00 93.25 85 PHE A C 1
ATOM 639 O O . PHE A 1 85 ? 2.771 -17.171 -6.771 1.00 93.25 85 PHE A O 1
ATOM 646 N N . VAL A 1 86 ? 2.732 -15.273 -5.572 1.00 90.12 86 VAL A N 1
ATOM 647 C CA . VAL A 1 86 ? 3.315 -14.423 -6.622 1.00 90.12 86 VAL A CA 1
ATOM 648 C C . VAL A 1 86 ? 4.743 -14.854 -6.950 1.00 90.12 86 VAL A C 1
ATOM 650 O O . VAL A 1 86 ? 5.089 -14.949 -8.124 1.00 90.12 86 VAL A O 1
ATOM 653 N N . ILE A 1 87 ? 5.565 -15.161 -5.941 1.00 90.75 87 ILE A N 1
ATOM 654 C CA . ILE A 1 87 ? 6.937 -15.642 -6.153 1.00 90.75 87 ILE A CA 1
ATOM 655 C C . ILE A 1 87 ? 6.929 -16.962 -6.924 1.00 90.75 87 ILE A C 1
ATOM 657 O O . ILE A 1 87 ? 7.668 -17.093 -7.897 1.00 90.75 87 ILE A O 1
ATOM 661 N N . ILE A 1 88 ? 6.086 -17.922 -6.528 1.00 91.94 88 ILE A N 1
ATOM 662 C CA . ILE A 1 88 ? 5.960 -19.203 -7.233 1.00 91.94 88 ILE A CA 1
ATOM 663 C C . ILE A 1 88 ? 5.523 -18.962 -8.679 1.00 91.94 88 ILE A C 1
ATOM 665 O O . ILE A 1 88 ? 6.144 -19.499 -9.588 1.00 91.94 88 ILE A O 1
ATOM 669 N N . ASN A 1 89 ? 4.520 -18.112 -8.911 1.00 89.75 89 ASN A N 1
ATOM 670 C CA . ASN A 1 89 ? 4.053 -17.778 -10.257 1.00 89.75 89 ASN A CA 1
ATOM 671 C C . ASN A 1 89 ? 5.175 -17.180 -11.125 1.00 89.75 89 ASN A C 1
ATOM 673 O O . ASN A 1 89 ? 5.412 -17.644 -12.244 1.00 89.75 89 ASN A O 1
ATOM 677 N N . ASP A 1 90 ? 5.917 -16.212 -10.582 1.00 87.44 90 ASP A N 1
ATOM 678 C CA . ASP A 1 90 ? 7.055 -15.589 -11.254 1.00 87.44 90 ASP A CA 1
ATOM 679 C C . ASP A 1 90 ? 8.146 -16.621 -11.586 1.00 87.44 90 ASP A C 1
ATOM 681 O O . ASP A 1 90 ? 8.652 -16.640 -12.708 1.00 87.44 90 ASP A O 1
ATOM 685 N N . VAL A 1 91 ? 8.488 -17.511 -10.646 1.00 88.62 91 VAL A N 1
ATOM 686 C CA . VAL A 1 91 ? 9.509 -18.555 -10.839 1.00 88.62 91 VAL A CA 1
ATOM 687 C C . VAL A 1 91 ? 9.054 -19.609 -11.848 1.00 88.62 91 VAL A C 1
ATOM 689 O O . VAL A 1 91 ? 9.828 -19.973 -12.732 1.00 88.62 91 VAL A O 1
ATOM 692 N N . THR A 1 92 ? 7.805 -20.075 -11.783 1.00 88.44 92 THR A N 1
ATOM 693 C CA . THR A 1 92 ? 7.262 -21.050 -12.739 1.00 88.44 92 THR A CA 1
ATOM 694 C 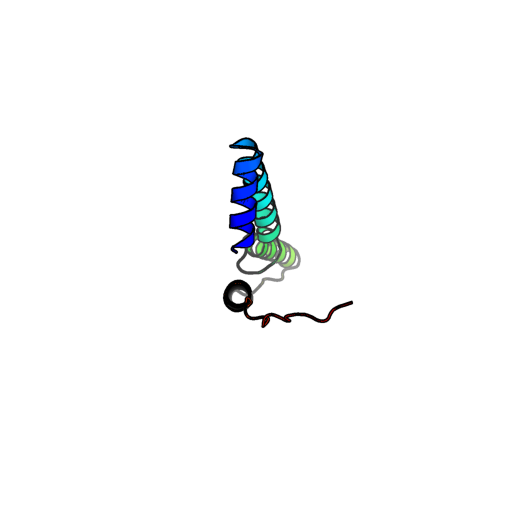C . THR A 1 92 ? 7.257 -20.486 -14.155 1.00 88.44 92 THR A C 1
ATOM 696 O O . THR A 1 92 ? 7.669 -21.178 -15.084 1.00 88.44 92 THR A O 1
ATOM 699 N N . LYS A 1 93 ? 6.873 -19.215 -14.328 1.00 84.00 93 LYS A N 1
ATOM 700 C CA . LYS A 1 93 ? 6.913 -18.526 -15.626 1.00 84.00 93 LYS A CA 1
ATOM 701 C C . LYS A 1 93 ? 8.333 -18.418 -16.191 1.00 84.00 93 LYS A C 1
ATOM 703 O O . LYS A 1 93 ? 8.520 -18.427 -17.406 1.00 84.00 93 LYS A O 1
ATOM 708 N N . ILE A 1 94 ? 9.338 -18.298 -15.328 1.00 83.12 94 ILE A N 1
ATOM 709 C CA . ILE A 1 94 ? 10.750 -18.308 -15.724 1.00 83.12 94 ILE A CA 1
ATOM 710 C C . ILE A 1 94 ? 11.182 -19.717 -16.128 1.00 83.12 94 ILE A C 1
ATOM 712 O O . ILE A 1 94 ? 11.726 -19.900 -17.214 1.00 83.12 94 ILE A O 1
ATOM 716 N N . ALA A 1 95 ? 10.909 -20.713 -15.286 1.00 83.81 95 ALA A N 1
ATOM 717 C CA . ALA A 1 95 ? 11.261 -22.103 -15.553 1.00 83.81 95 ALA A CA 1
ATOM 718 C C . ALA A 1 95 ? 10.645 -22.594 -16.873 1.00 83.81 95 ALA A C 1
ATOM 720 O O . ALA A 1 95 ? 11.343 -23.182 -17.693 1.00 83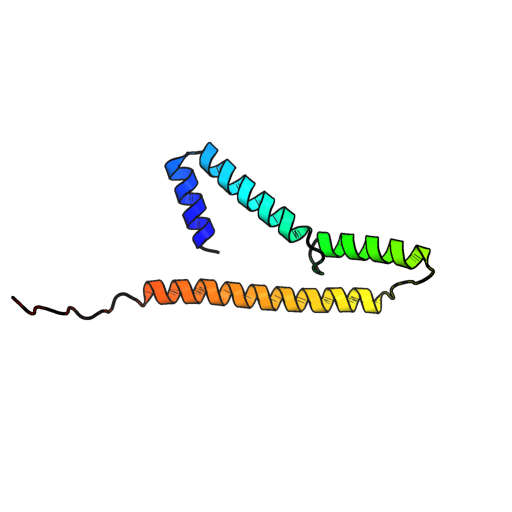.81 95 ALA A O 1
ATOM 721 N N . SER A 1 96 ? 9.381 -22.253 -17.147 1.00 80.88 96 SER A N 1
ATOM 722 C CA . SER A 1 96 ? 8.727 -22.597 -18.413 1.00 80.88 96 SER A CA 1
ATOM 723 C C . SER A 1 96 ? 9.379 -21.929 -19.630 1.00 80.88 96 SER A C 1
ATOM 725 O O . SER A 1 96 ? 9.465 -22.556 -20.680 1.00 80.88 96 SER A O 1
ATOM 727 N N . ARG A 1 97 ? 9.873 -20.684 -19.512 1.00 75.94 97 ARG A N 1
ATOM 728 C CA . ARG A 1 97 ? 10.630 -20.006 -20.587 1.00 75.94 97 ARG A CA 1
ATOM 729 C C . ARG A 1 97 ? 11.960 -20.700 -20.878 1.00 75.94 97 ARG A C 1
ATOM 731 O O . ARG A 1 97 ? 12.382 -20.722 -22.026 1.00 75.94 97 ARG A O 1
ATOM 738 N N . PHE A 1 98 ? 12.604 -21.264 -19.857 1.00 73.94 98 PHE A N 1
ATOM 739 C CA . PHE A 1 98 ? 13.857 -22.002 -20.018 1.00 73.94 98 PHE A CA 1
ATOM 740 C C . PHE A 1 98 ? 13.658 -23.438 -20.523 1.00 73.94 98 PHE A C 1
ATOM 742 O O . PHE A 1 98 ? 14.533 -23.964 -21.199 1.00 73.94 98 PHE A O 1
ATOM 749 N N . THR A 1 99 ? 12.529 -24.084 -20.215 1.00 74.94 99 THR A N 1
ATOM 750 C CA . THR A 1 99 ? 12.230 -25.463 -20.653 1.00 74.94 99 THR A CA 1
ATOM 751 C C . THR A 1 99 ? 11.486 -25.524 -22.002 1.00 74.94 99 THR A C 1
ATOM 753 O O . THR A 1 99 ? 11.398 -26.588 -22.610 1.00 74.94 99 THR A O 1
ATOM 756 N N . GLY A 1 100 ? 10.987 -24.395 -22.515 1.00 63.28 100 GLY A N 1
ATOM 757 C CA . GLY A 1 100 ? 10.213 -24.295 -23.759 1.00 63.28 100 GLY A CA 1
ATOM 758 C C . GLY A 1 100 ? 11.020 -23.952 -25.018 1.00 63.28 100 GLY A C 1
ATOM 759 O O . GLY A 1 100 ? 10.720 -22.953 -25.665 1.00 63.28 100 GLY A O 1
ATOM 760 N N . SER A 1 101 ? 12.004 -24.779 -25.390 1.00 61.78 101 SER A N 1
ATOM 761 C CA . SER A 1 101 ? 12.612 -24.768 -26.737 1.00 61.78 101 SER A CA 1
ATOM 762 C C . SER A 1 101 ? 12.806 -26.170 -27.335 1.00 61.78 101 SER A C 1
ATOM 764 O O . SER A 1 101 ? 13.805 -26.422 -28.003 1.00 61.78 101 SER A O 1
ATOM 766 N N . ASN A 1 102 ? 11.867 -27.091 -27.105 1.00 54.38 102 ASN A N 1
ATOM 767 C CA . ASN A 1 102 ? 11.849 -28.395 -27.777 1.00 54.38 102 ASN A CA 1
ATOM 768 C C . ASN A 1 102 ? 10.526 -28.584 -28.526 1.00 54.38 102 ASN A C 1
ATOM 770 O O . ASN A 1 102 ? 9.791 -29.534 -28.269 1.00 54.38 102 ASN A O 1
ATOM 774 N N . ASP A 1 103 ? 10.240 -27.685 -29.466 1.00 61.50 103 ASP A N 1
ATOM 775 C CA . ASP A 1 103 ? 9.462 -28.101 -30.628 1.00 61.50 103 ASP A CA 1
ATOM 776 C C . ASP A 1 103 ? 10.424 -28.897 -31.532 1.00 61.50 103 ASP A C 1
ATOM 778 O O . ASP A 1 103 ? 11.471 -28.365 -31.919 1.00 61.50 103 ASP A O 1
ATOM 782 N N . PRO A 1 104 ? 10.157 -30.183 -31.834 1.00 57.75 104 PRO A N 1
ATOM 783 C CA . PRO A 1 104 ? 10.969 -30.932 -32.784 1.00 57.75 104 PRO A CA 1
ATOM 784 C C . PRO A 1 104 ? 10.931 -30.249 -34.162 1.00 57.75 104 PRO A C 1
ATOM 786 O O . PRO A 1 104 ? 9.904 -29.672 -34.530 1.00 57.75 104 PRO A O 1
ATOM 789 N N . PRO A 1 105 ? 12.015 -30.323 -34.958 1.00 53.03 105 PRO A N 1
ATOM 790 C CA . PRO A 1 105 ? 12.013 -29.777 -36.304 1.00 53.03 105 PRO A CA 1
ATOM 791 C C . PRO A 1 105 ? 10.973 -30.534 -37.128 1.00 53.03 105 PRO A C 1
ATOM 793 O O . PRO A 1 105 ? 11.188 -31.681 -37.522 1.00 53.03 105 PRO A O 1
ATOM 796 N N . ALA A 1 106 ? 9.847 -29.888 -37.422 1.00 54.25 106 ALA A N 1
ATOM 797 C CA . ALA A 1 106 ? 9.003 -30.291 -38.533 1.00 54.25 106 ALA A CA 1
ATOM 798 C C . ALA A 1 106 ? 9.762 -29.950 -39.823 1.00 54.25 106 ALA A C 1
ATOM 800 O O . ALA A 1 106 ? 9.542 -28.926 -40.468 1.00 54.25 106 ALA A O 1
ATOM 801 N N . ALA A 1 107 ? 10.724 -30.807 -40.162 1.00 54.62 107 ALA A N 1
ATOM 802 C CA . ALA A 1 107 ? 11.247 -30.891 -41.503 1.00 54.62 107 ALA A CA 1
ATOM 803 C C . ALA A 1 107 ? 10.074 -31.195 -42.449 1.00 54.62 107 ALA A C 1
ATOM 805 O O . ALA A 1 107 ? 9.454 -32.251 -42.375 1.00 54.62 107 ALA A O 1
ATOM 806 N N . THR A 1 108 ? 9.802 -30.230 -43.324 1.00 56.03 108 THR A N 1
ATOM 807 C CA . THR A 1 108 ? 9.419 -30.440 -44.723 1.00 56.03 108 THR A CA 1
ATOM 808 C C . THR A 1 108 ? 8.145 -31.252 -45.005 1.00 56.03 108 THR A C 1
ATOM 810 O O . THR A 1 108 ? 8.173 -32.471 -45.117 1.00 56.03 108 THR A O 1
ATOM 813 N N . GLN A 1 109 ? 7.073 -30.539 -45.357 1.00 46.00 109 GLN A N 1
ATOM 814 C CA . GLN A 1 109 ? 6.225 -30.877 -46.513 1.00 46.00 109 GLN A CA 1
ATOM 815 C C . GLN A 1 109 ? 5.980 -29.559 -47.275 1.00 46.00 109 GLN A C 1
ATOM 817 O O . GLN A 1 109 ? 5.285 -28.684 -46.776 1.00 46.00 109 GLN A O 1
ATOM 822 N N . GLN A 1 110 ? 6.806 -29.201 -48.268 1.00 49.78 110 GLN A N 1
ATOM 823 C CA . GLN A 1 110 ? 6.569 -29.439 -49.706 1.00 49.78 110 GLN A CA 1
ATOM 824 C C . GLN A 1 110 ? 5.104 -29.241 -50.140 1.00 49.78 110 GLN A C 1
ATOM 826 O O . GLN A 1 110 ? 4.307 -30.165 -50.017 1.00 49.78 110 GLN A O 1
ATOM 831 N N . LYS A 1 111 ? 4.771 -28.086 -50.730 1.00 42.53 111 LYS A N 1
ATOM 832 C CA . LYS A 1 111 ? 4.658 -27.888 -52.189 1.00 42.53 111 LYS A CA 1
ATOM 833 C C . LYS A 1 111 ? 4.417 -26.414 -52.516 1.00 42.53 111 LYS A C 1
ATOM 835 O O . LYS A 1 111 ? 3.631 -25.781 -51.784 1.00 42.53 111 LYS A O 1
#

Secondary structure (DSSP, 8-state):
-HHHHHHHHHHHHHHHHHHHHHHHHHHHHHHHHHHTSS-TTSHHHHHHHHHHHHHHHHTT----HHHHHHHHHHHHHHHHHHHHHHHHHHHHHHHHHHH------------

Foldseek 3Di:
DVVLVVCLVVLCVVPNPVSNVVSVVVVVVVVVVVLLPCQAPRPVVVVVVVVVQVVCVVVVDHDDPVNSVVSNVVSVVVVVVVVVVVVVVVVVVVVCVVVPDPPDPPPDDDD